Protein AF-A0A8T3MHB2-F1 (afdb_monomer_lite)

Sequence (61 aa):
VDQIRAHIGADSLGYLSLEGMISATGATSGELCSACFTGDYPVPVQLELGKSSLEREVGAR

Secondary structure (DSSP, 8-state):
-HHHHHHTT-S---PPPHHHHHHHTTPPBTTB--HHHH---SS---TTS-TTTT---TT--

Foldseek 3Di:
DVVVCVVVVHPDDDDQDPVNVCVVVVHDPPVDAPCVPVVDGPDDDDPPDDPCNPPDPPPPD

pLDDT: mean 90.82, std 8.61, range [58.75, 98.56]

Structure (mmCIF, N/CA/C/O backbone):
data_AF-A0A8T3MHB2-F1
#
_entry.id   AF-A0A8T3MHB2-F1
#
loop_
_atom_site.group_PDB
_atom_site.id
_atom_site.type_symbol
_atom_site.label_atom_id
_atom_site.label_alt_id
_atom_site.label_comp_id
_atom_site.label_asym_id
_atom_site.label_entity_id
_atom_site.label_seq_id
_atom_site.pdbx_PDB_ins_code
_atom_site.Cartn_x
_atom_site.Cartn_y
_atom_site.Cartn_z
_atom_site.occupancy
_atom_site.B_iso_or_equiv
_atom_site.auth_seq_id
_atom_site.auth_comp_id
_atom_site.auth_asym_id
_atom_site.auth_atom_id
_atom_site.pdbx_PDB_model_num
ATOM 1 N N . VAL A 1 1 ? -12.616 -1.214 0.784 1.00 89.62 1 VAL A N 1
ATOM 2 C CA . VAL A 1 1 ? -12.416 -1.714 2.168 1.00 89.62 1 VAL A CA 1
ATOM 3 C C . VAL A 1 1 ? -13.661 -2.433 2.675 1.00 89.62 1 VAL A C 1
ATOM 5 O O . VAL A 1 1 ? -13.552 -3.582 3.082 1.00 89.62 1 VAL A O 1
ATOM 8 N N . ASP A 1 2 ? -14.845 -1.817 2.583 1.00 97.56 2 ASP A N 1
ATOM 9 C CA . ASP A 1 2 ? -16.078 -2.354 3.187 1.00 97.56 2 ASP A CA 1
ATOM 10 C C . ASP A 1 2 ? -16.490 -3.749 2.722 1.00 97.56 2 ASP A C 1
ATOM 12 O O . ASP A 1 2 ? -16.922 -4.553 3.540 1.00 97.56 2 ASP A O 1
ATOM 16 N N . GLN A 1 3 ? -16.312 -4.068 1.436 1.00 98.38 3 GLN A N 1
ATOM 17 C CA . GLN A 1 3 ? -16.619 -5.404 0.915 1.00 98.38 3 GLN A CA 1
ATOM 18 C C . GLN A 1 3 ? -15.795 -6.493 1.610 1.00 98.38 3 GLN A C 1
ATOM 20 O O . GLN A 1 3 ? -16.340 -7.510 2.022 1.00 98.38 3 GLN A O 1
ATOM 25 N N . ILE A 1 4 ? -14.490 -6.261 1.785 1.00 98.38 4 ILE A N 1
ATOM 26 C CA . ILE A 1 4 ? -13.592 -7.216 2.441 1.00 98.38 4 ILE A CA 1
ATOM 27 C C . ILE A 1 4 ? -13.906 -7.286 3.934 1.00 98.38 4 ILE A C 1
ATOM 29 O O . ILE A 1 4 ? -14.031 -8.385 4.462 1.00 98.38 4 ILE A O 1
ATOM 33 N N . ARG A 1 5 ? -14.120 -6.138 4.594 1.00 98.50 5 ARG A N 1
ATOM 34 C CA . ARG A 1 5 ? -14.537 -6.074 6.006 1.00 98.50 5 ARG A CA 1
ATOM 35 C C . ARG A 1 5 ? -15.791 -6.915 6.261 1.00 98.50 5 ARG A C 1
ATOM 37 O O . ARG A 1 5 ? -15.816 -7.707 7.198 1.00 98.50 5 ARG A O 1
ATOM 44 N N . ALA A 1 6 ? -16.810 -6.749 5.418 1.00 98.56 6 ALA A N 1
ATOM 45 C CA . ALA A 1 6 ? -18.053 -7.504 5.511 1.00 98.56 6 ALA A CA 1
ATOM 46 C C . ALA A 1 6 ? -17.838 -8.997 5.224 1.00 98.56 6 ALA A C 1
ATOM 48 O O . ALA A 1 6 ? -18.362 -9.832 5.952 1.00 98.56 6 ALA A O 1
ATOM 49 N N . HIS A 1 7 ? -17.037 -9.334 4.207 1.00 98.44 7 HIS A N 1
ATOM 50 C CA . HIS A 1 7 ? -16.745 -10.720 3.838 1.00 98.44 7 HIS A CA 1
ATOM 51 C C . HIS A 1 7 ? -16.066 -11.509 4.966 1.00 98.44 7 HIS A C 1
ATOM 53 O O . HIS A 1 7 ? -16.418 -12.661 5.200 1.00 98.44 7 HIS A O 1
ATOM 59 N N . ILE A 1 8 ? -15.125 -10.886 5.681 1.00 98.31 8 ILE A N 1
ATOM 60 C CA . ILE A 1 8 ? -14.418 -11.524 6.802 1.00 98.31 8 ILE A CA 1
ATOM 61 C C . ILE A 1 8 ? -15.162 -11.398 8.143 1.00 98.31 8 ILE A C 1
ATOM 63 O O . ILE A 1 8 ? -14.701 -11.946 9.138 1.00 98.31 8 ILE A O 1
ATOM 67 N N . GLY A 1 9 ? -16.285 -10.670 8.191 1.00 98.06 9 GLY A N 1
ATOM 68 C CA . GLY A 1 9 ? -17.092 -10.491 9.403 1.00 98.06 9 GLY A CA 1
ATOM 69 C C . GLY A 1 9 ? -16.467 -9.590 10.475 1.00 98.06 9 GLY A C 1
ATOM 70 O O . GLY A 1 9 ? -16.739 -9.785 11.654 1.00 98.06 9 GLY A O 1
ATOM 71 N N . ALA A 1 10 ? -15.625 -8.623 10.097 1.00 98.38 10 ALA A N 1
ATOM 72 C CA . ALA A 1 10 ? -14.962 -7.733 11.052 1.00 98.38 10 ALA A CA 1
ATOM 73 C C . ALA A 1 10 ? -15.790 -6.473 11.381 1.00 98.38 10 ALA A C 1
ATOM 75 O O . ALA A 1 10 ? -16.418 -5.870 10.500 1.00 98.38 10 ALA A O 1
ATOM 76 N N . ASP A 1 11 ? -15.711 -6.006 12.632 1.00 98.25 11 ASP A N 1
ATOM 77 C CA . ASP A 1 11 ? -16.320 -4.738 13.067 1.00 98.25 11 ASP A CA 1
ATOM 78 C C . ASP A 1 11 ? -15.670 -3.526 12.385 1.00 98.25 11 ASP A C 1
ATOM 80 O O . ASP A 1 11 ? -16.341 -2.570 12.000 1.00 98.25 11 ASP A O 1
ATOM 84 N N . SER A 1 12 ? -14.352 -3.586 12.174 1.00 97.88 12 SER A N 1
ATOM 85 C CA . SER A 1 12 ? -13.573 -2.546 11.503 1.00 97.88 12 SER A CA 1
ATOM 86 C C . SER A 1 12 ? -12.457 -3.148 10.650 1.00 97.88 12 SER A C 1
ATOM 88 O O . SER A 1 12 ? -12.022 -4.278 10.869 1.00 97.88 12 SER A O 1
ATOM 90 N N . LEU A 1 13 ? -12.015 -2.400 9.638 1.00 98.19 13 LEU A N 1
ATOM 91 C CA . LEU A 1 13 ? -10.886 -2.758 8.785 1.00 98.19 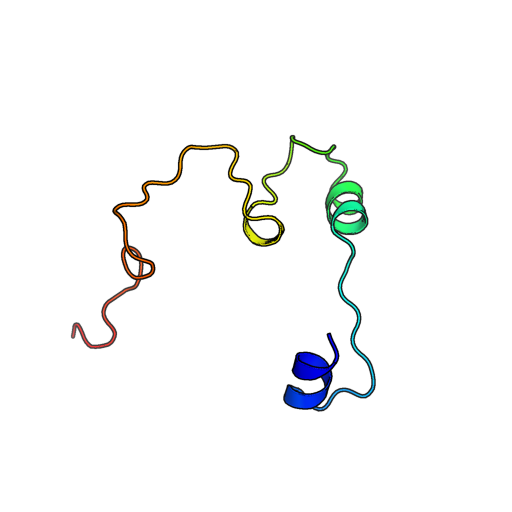13 LEU A CA 1
ATOM 92 C C . LEU A 1 13 ? -10.197 -1.479 8.312 1.00 98.19 13 LEU A C 1
ATOM 94 O O . LEU A 1 13 ? -10.854 -0.583 7.784 1.00 98.19 13 LEU A O 1
ATOM 98 N N . GLY A 1 14 ? -8.878 -1.422 8.460 1.00 96.88 14 GLY A N 1
ATOM 99 C CA . GLY A 1 14 ? -8.032 -0.379 7.893 1.00 96.88 14 GLY A CA 1
ATOM 100 C C . GLY A 1 14 ? -6.860 -1.011 7.154 1.00 96.88 14 GLY A C 1
ATOM 101 O O . GLY A 1 14 ? -6.293 -1.995 7.625 1.00 96.88 14 GLY A O 1
ATOM 102 N N . TYR A 1 15 ? -6.501 -0.454 5.999 1.00 96.94 15 TYR A N 1
ATOM 103 C CA . TYR A 1 15 ? -5.245 -0.792 5.334 1.00 96.94 15 TYR A CA 1
ATOM 104 C C . TYR A 1 15 ? -4.142 0.148 5.806 1.00 96.94 15 TYR A C 1
ATOM 106 O O . TYR A 1 15 ? -4.385 1.333 6.034 1.00 96.94 15 TYR A O 1
ATOM 114 N N . LEU A 1 16 ? -2.924 -0.378 5.913 1.00 96.00 16 LEU A N 1
ATOM 115 C CA . LEU A 1 16 ? -1.735 0.454 6.041 1.00 96.00 16 LEU A CA 1
ATOM 116 C C . LEU A 1 16 ? -1.578 1.295 4.765 1.00 96.00 16 LEU A C 1
ATOM 118 O O . LEU A 1 16 ? -1.758 0.778 3.660 1.00 96.00 16 LEU A O 1
ATOM 122 N N . SER A 1 17 ? -1.263 2.585 4.901 1.00 95.94 17 SER A N 1
ATOM 123 C CA . SER A 1 17 ? -0.991 3.430 3.736 1.00 95.94 17 SER A CA 1
ATOM 124 C C . SER A 1 17 ? 0.306 2.992 3.055 1.00 95.94 17 SER A C 1
ATOM 126 O O . SER A 1 17 ? 1.239 2.532 3.713 1.00 95.94 17 SER A O 1
ATOM 128 N N . LEU A 1 18 ? 0.389 3.166 1.734 1.00 94.75 18 LEU A N 1
ATOM 129 C CA . LEU A 1 18 ? 1.596 2.821 0.980 1.00 94.75 18 LEU A CA 1
ATOM 130 C C . LEU A 1 18 ? 2.822 3.595 1.492 1.00 94.75 18 LEU A C 1
ATOM 132 O O . LEU A 1 18 ? 3.879 3.014 1.712 1.00 94.75 18 LEU A O 1
ATOM 136 N N . GLU A 1 19 ? 2.659 4.893 1.747 1.00 94.31 19 GLU A N 1
ATOM 137 C CA . GLU A 1 19 ? 3.699 5.749 2.327 1.00 94.31 19 GLU A CA 1
ATOM 138 C C . GLU A 1 19 ? 4.101 5.297 3.741 1.00 94.31 19 GLU A C 1
ATOM 140 O O . GLU A 1 19 ? 5.288 5.215 4.062 1.00 94.31 19 GLU A O 1
ATOM 145 N N . GLY A 1 20 ? 3.123 4.942 4.581 1.00 95.31 20 GLY A N 1
ATOM 146 C CA . GLY A 1 20 ? 3.373 4.428 5.929 1.00 95.31 20 GLY A CA 1
ATOM 147 C C . GLY A 1 20 ? 4.140 3.107 5.906 1.00 95.31 20 GLY A C 1
ATOM 148 O O . GLY A 1 20 ? 5.058 2.904 6.693 1.00 95.31 20 GLY A O 1
ATOM 149 N N . MET A 1 21 ? 3.817 2.228 4.957 1.00 95.06 21 MET A N 1
ATOM 150 C CA . MET A 1 21 ? 4.541 0.979 4.744 1.00 95.06 21 MET A CA 1
ATOM 151 C C . MET A 1 21 ? 5.987 1.232 4.299 1.00 95.06 21 MET A C 1
ATOM 153 O O . MET A 1 21 ? 6.891 0.628 4.867 1.00 95.06 21 MET A O 1
ATOM 157 N N . ILE A 1 22 ? 6.222 2.116 3.322 1.00 94.88 22 ILE A N 1
ATOM 158 C CA . ILE A 1 22 ? 7.581 2.430 2.843 1.00 94.88 22 ILE A CA 1
ATOM 159 C C . ILE A 1 22 ? 8.411 3.038 3.980 1.00 94.88 22 ILE A C 1
ATOM 161 O O . ILE A 1 22 ? 9.483 2.525 4.298 1.00 94.88 22 ILE A O 1
ATOM 165 N N . SER A 1 23 ? 7.886 4.062 4.655 1.00 94.44 23 SER A N 1
ATOM 166 C CA . SER A 1 23 ? 8.596 4.747 5.745 1.00 94.44 23 SER A CA 1
ATOM 167 C C . SER A 1 23 ? 8.942 3.821 6.916 1.00 94.44 23 SER A C 1
ATOM 169 O O . SER A 1 23 ? 10.031 3.936 7.477 1.00 94.44 23 SER A O 1
ATOM 171 N N . ALA A 1 24 ? 8.084 2.848 7.241 1.00 95.81 24 ALA A N 1
ATOM 172 C CA . ALA A 1 24 ? 8.348 1.864 8.294 1.00 95.81 24 ALA A CA 1
ATOM 173 C C . ALA A 1 24 ? 9.566 0.962 8.012 1.00 95.81 24 ALA A C 1
ATOM 175 O O . ALA A 1 24 ? 10.142 0.408 8.946 1.00 95.81 24 ALA A O 1
ATOM 176 N N . THR A 1 25 ? 9.976 0.818 6.747 1.00 95.12 25 THR A N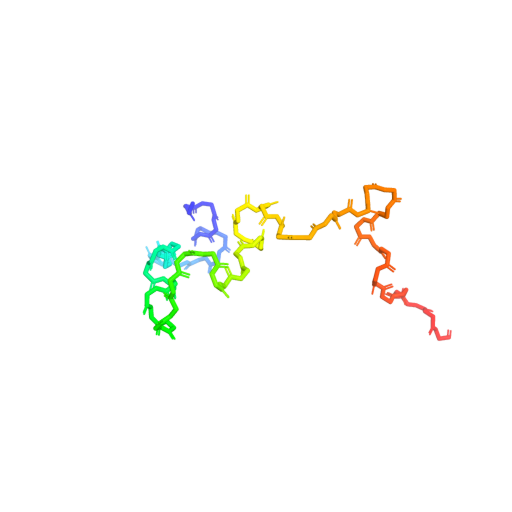 1
ATOM 177 C CA . THR A 1 25 ? 11.181 0.052 6.376 1.00 95.12 25 THR A CA 1
ATOM 178 C C . THR A 1 25 ? 12.476 0.857 6.496 1.00 95.12 25 THR A C 1
ATOM 180 O O . TH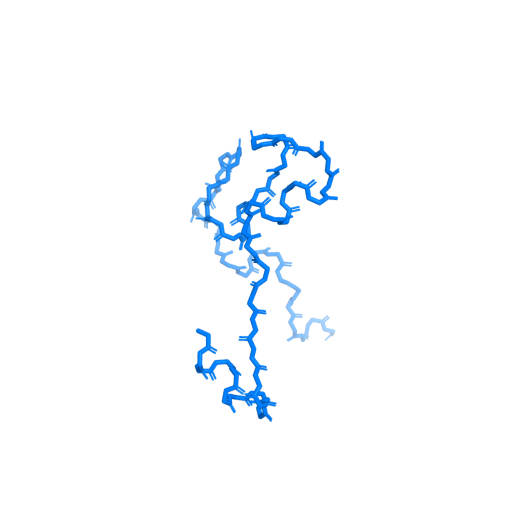R A 1 25 ? 13.558 0.278 6.440 1.00 95.12 25 THR A O 1
ATOM 183 N N . GLY A 1 26 ? 12.385 2.184 6.645 1.00 95.00 26 GLY A N 1
ATOM 184 C CA . GLY A 1 26 ? 13.526 3.100 6.566 1.00 95.00 26 GLY A CA 1
ATOM 185 C C . GLY A 1 26 ? 14.018 3.384 5.140 1.00 95.00 26 GLY A C 1
ATOM 186 O O . GLY A 1 26 ? 14.948 4.171 4.979 1.00 95.00 26 GLY A O 1
ATOM 187 N N . ALA A 1 27 ? 13.406 2.778 4.118 1.00 93.00 27 ALA A N 1
ATOM 188 C CA . ALA A 1 27 ? 13.684 3.065 2.715 1.00 93.00 27 ALA A CA 1
ATOM 189 C C . ALA A 1 27 ? 12.921 4.305 2.223 1.00 93.00 27 ALA A C 1
ATOM 191 O O . ALA A 1 27 ? 11.901 4.707 2.793 1.00 93.00 27 ALA A O 1
ATOM 192 N N . THR A 1 28 ? 13.388 4.882 1.119 1.00 86.88 28 THR A N 1
ATOM 193 C CA . THR A 1 28 ? 12.685 5.940 0.388 1.00 86.88 28 THR A CA 1
ATOM 194 C C . THR A 1 28 ? 11.905 5.382 -0.805 1.00 86.88 28 THR A C 1
ATOM 196 O O . THR A 1 28 ? 12.096 4.245 -1.251 1.00 86.88 28 THR A O 1
ATOM 199 N N . SER A 1 29 ? 10.974 6.180 -1.333 1.00 77.56 29 SER A N 1
ATOM 200 C CA . SER A 1 29 ? 10.210 5.820 -2.530 1.00 77.56 29 SER A CA 1
ATOM 201 C C . SER A 1 29 ? 11.144 5.546 -3.714 1.00 77.56 29 SER A C 1
ATOM 203 O O . SER A 1 29 ? 11.923 6.411 -4.101 1.00 77.56 29 SER A O 1
ATOM 205 N N . GLY A 1 30 ? 11.036 4.355 -4.310 1.00 82.88 30 GLY A N 1
ATOM 206 C CA . GLY A 1 30 ? 11.871 3.913 -5.437 1.00 82.88 30 GLY A CA 1
ATOM 207 C C . GLY A 1 30 ? 12.997 2.947 -5.056 1.00 82.88 30 GLY A C 1
ATOM 208 O O . GLY A 1 30 ? 13.472 2.215 -5.919 1.00 82.88 30 GLY A O 1
ATOM 209 N N . GLU A 1 31 ? 13.372 2.867 -3.777 1.00 91.06 31 GLU A N 1
ATOM 210 C CA . GLU A 1 31 ? 14.339 1.871 -3.280 1.00 91.06 31 GLU A CA 1
ATOM 211 C C . GLU A 1 31 ? 13.672 0.531 -2.936 1.00 91.06 31 GLU A C 1
ATOM 213 O O . GLU A 1 31 ? 14.328 -0.507 -2.860 1.00 91.06 31 GLU A O 1
ATOM 218 N N . LEU A 1 32 ? 12.350 0.550 -2.754 1.00 92.88 32 LEU A N 1
ATOM 219 C CA . LEU A 1 32 ? 11.529 -0.616 -2.469 1.00 92.88 32 LEU A CA 1
ATOM 220 C C . LEU A 1 32 ? 10.534 -0.847 -3.608 1.00 92.88 32 LEU A C 1
ATOM 222 O O . LEU A 1 32 ? 9.756 0.039 -3.962 1.00 92.88 32 LEU A O 1
ATOM 226 N N . CYS A 1 33 ? 10.537 -2.059 -4.167 1.00 93.75 33 CYS A N 1
ATOM 227 C CA . CYS A 1 33 ? 9.537 -2.46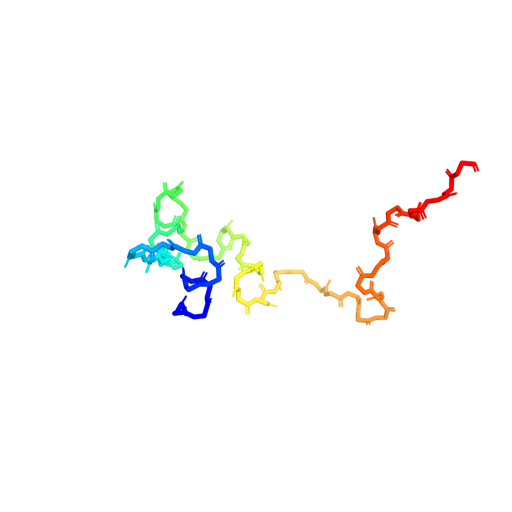1 -5.151 1.00 93.75 33 CYS A CA 1
ATOM 228 C C . CYS A 1 33 ? 8.146 -2.496 -4.497 1.00 93.75 33 CYS A C 1
ATOM 230 O O . CYS A 1 33 ? 7.920 -3.252 -3.552 1.00 93.75 33 CYS A O 1
ATOM 232 N N . SER A 1 34 ? 7.210 -1.703 -5.021 1.00 94.56 3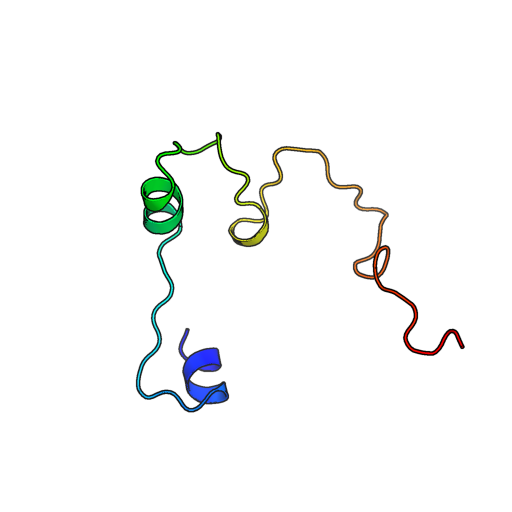4 SER A N 1
ATOM 233 C CA . SER A 1 34 ? 5.830 -1.586 -4.527 1.00 94.56 34 SER A CA 1
ATOM 234 C C . SER A 1 34 ? 4.779 -2.110 -5.514 1.00 94.56 34 SER A C 1
ATOM 236 O O . SER A 1 34 ? 3.579 -1.920 -5.305 1.00 94.56 34 SER A O 1
ATOM 238 N N . ALA A 1 35 ? 5.208 -2.826 -6.557 1.00 94.31 35 ALA A N 1
ATOM 239 C CA . ALA A 1 35 ? 4.357 -3.258 -7.664 1.00 94.31 35 ALA A CA 1
ATOM 240 C C . ALA A 1 35 ? 3.171 -4.143 -7.242 1.00 94.31 35 ALA A C 1
ATOM 242 O O . ALA A 1 35 ? 2.116 -4.087 -7.864 1.00 94.31 35 ALA A O 1
ATOM 243 N N . CYS A 1 36 ? 3.286 -4.906 -6.149 1.00 93.38 36 CYS A N 1
ATOM 244 C CA . CYS A 1 36 ? 2.165 -5.684 -5.603 1.00 93.38 36 CYS A CA 1
ATOM 245 C C . CYS A 1 36 ? 0.975 -4.811 -5.158 1.00 93.38 36 CYS A C 1
ATOM 247 O O . CYS A 1 36 ? -0.133 -5.324 -5.016 1.00 93.38 36 CYS A O 1
ATOM 249 N N . PHE A 1 37 ? 1.203 -3.516 -4.925 1.00 94.69 37 PHE A N 1
ATOM 250 C CA . PHE A 1 37 ? 0.186 -2.554 -4.506 1.00 94.69 37 PHE A CA 1
ATOM 251 C C . PHE A 1 37 ? -0.155 -1.537 -5.601 1.00 94.69 37 PHE A C 1
ATOM 253 O O . PHE A 1 37 ? -1.313 -1.140 -5.703 1.00 94.69 37 PHE A O 1
ATOM 260 N N . THR A 1 38 ? 0.827 -1.108 -6.405 1.00 94.00 38 THR A N 1
ATOM 261 C CA . THR A 1 38 ? 0.643 -0.066 -7.436 1.00 94.00 38 THR A CA 1
ATOM 262 C C . THR A 1 38 ? 0.477 -0.616 -8.851 1.00 94.00 38 THR A C 1
ATOM 264 O O . THR A 1 38 ? -0.129 0.039 -9.691 1.00 94.00 38 THR A O 1
ATOM 267 N N . GLY A 1 39 ? 1.005 -1.810 -9.128 1.00 92.38 39 GLY A N 1
ATOM 268 C CA . GLY A 1 39 ? 1.171 -2.336 -10.485 1.00 92.38 39 GLY A CA 1
ATOM 269 C C . GLY A 1 39 ? 2.380 -1.767 -11.241 1.00 92.38 39 GLY A C 1
ATOM 270 O O . GLY A 1 39 ? 2.659 -2.224 -12.346 1.00 92.38 39 GLY A O 1
ATOM 271 N N . ASP A 1 40 ? 3.127 -0.827 -10.653 1.00 92.06 40 ASP A N 1
ATOM 272 C CA . ASP A 1 40 ? 4.298 -0.205 -11.279 1.00 92.06 40 ASP A CA 1
ATOM 273 C C . ASP A 1 40 ? 5.558 -1.032 -10.999 1.00 92.06 40 ASP A C 1
ATOM 275 O O . ASP A 1 40 ? 6.185 -0.928 -9.941 1.00 92.06 40 ASP A O 1
ATOM 279 N N . TYR A 1 41 ? 5.926 -1.890 -11.948 1.00 92.25 41 TYR A N 1
ATOM 280 C CA . TYR A 1 41 ? 7.107 -2.740 -11.824 1.00 92.25 41 TYR A CA 1
ATOM 281 C C . TYR A 1 41 ? 8.386 -1.976 -12.205 1.00 92.25 41 TYR A C 1
ATOM 283 O O . TYR A 1 41 ? 8.441 -1.378 -13.279 1.00 92.25 41 TYR A O 1
ATOM 291 N N . PRO A 1 42 ? 9.460 -2.049 -11.390 1.00 92.12 42 PRO A N 1
ATOM 292 C CA . PRO A 1 42 ? 10.752 -1.443 -11.726 1.00 92.12 42 PRO A CA 1
ATOM 293 C C . PRO A 1 42 ? 11.501 -2.206 -12.833 1.00 92.12 42 PRO A C 1
ATOM 295 O O . PRO A 1 42 ? 12.562 -1.776 -13.280 1.00 92.12 42 PRO A O 1
ATOM 298 N N . VAL A 1 43 ? 10.967 -3.354 -13.259 1.00 91.31 43 VAL A N 1
ATOM 299 C CA . VAL A 1 43 ? 11.496 -4.197 -14.331 1.00 91.31 43 VAL A CA 1
ATOM 300 C C . VAL A 1 43 ? 10.397 -4.481 -15.359 1.00 91.31 43 VAL A C 1
ATOM 302 O O . VAL A 1 43 ? 9.221 -4.503 -14.991 1.00 91.31 43 VAL A O 1
ATOM 305 N N . PRO A 1 44 ? 10.744 -4.731 -16.634 1.00 90.38 44 PRO A N 1
ATOM 306 C CA . PRO A 1 44 ? 9.760 -5.080 -17.654 1.00 90.38 44 PRO A CA 1
ATOM 307 C C . PRO A 1 44 ? 8.981 -6.349 -17.293 1.00 90.38 44 PRO A C 1
ATOM 309 O O . PRO A 1 44 ? 9.569 -7.365 -16.919 1.00 90.38 44 PRO A O 1
ATOM 312 N N . VAL A 1 45 ? 7.659 -6.300 -17.454 1.00 87.62 45 VAL A N 1
ATOM 313 C CA . VAL A 1 45 ? 6.776 -7.463 -17.294 1.00 87.62 45 VAL A CA 1
ATOM 314 C C . VAL A 1 45 ? 6.569 -8.121 -18.657 1.00 87.62 45 VAL A C 1
ATOM 316 O O . VAL A 1 45 ? 6.243 -7.445 -19.631 1.00 87.62 45 VAL A O 1
ATOM 319 N N . GLN A 1 46 ? 6.749 -9.441 -18.729 1.00 88.31 46 GLN A N 1
ATOM 320 C CA . GLN A 1 46 ? 6.483 -10.236 -19.932 1.00 88.31 46 GLN A CA 1
ATOM 321 C C . GLN A 1 46 ? 4.974 -10.458 -20.071 1.00 88.31 46 GLN A C 1
ATOM 323 O O . GLN A 1 46 ? 4.408 -11.325 -19.406 1.00 88.31 46 GLN A O 1
ATOM 328 N N . LEU A 1 47 ? 4.314 -9.651 -20.901 1.00 84.75 47 LEU A N 1
ATOM 329 C CA . LEU A 1 47 ? 2.851 -9.645 -21.037 1.00 84.75 47 LEU A CA 1
ATOM 330 C C . LEU A 1 47 ? 2.304 -10.919 -21.698 1.00 84.75 47 LEU A C 1
ATOM 332 O O . LEU A 1 47 ? 1.121 -11.225 -21.561 1.00 84.75 47 LEU A O 1
ATOM 336 N N . GLU A 1 48 ? 3.155 -11.668 -22.396 1.00 88.56 48 GLU A N 1
ATOM 337 C CA . GLU A 1 48 ? 2.815 -12.951 -23.010 1.00 88.56 48 GLU A CA 1
ATOM 338 C C . GLU A 1 48 ? 2.699 -14.084 -21.980 1.00 88.56 48 GLU A C 1
ATOM 340 O O . GLU A 1 48 ? 2.079 -15.112 -22.264 1.00 88.56 48 GLU A O 1
ATOM 345 N N . LEU A 1 49 ? 3.269 -13.914 -20.780 1.00 87.38 49 LEU A N 1
ATOM 346 C CA . LEU A 1 49 ? 3.110 -14.873 -19.693 1.00 87.38 49 LEU A CA 1
ATOM 347 C C . LEU A 1 49 ? 1.746 -14.688 -19.027 1.00 87.38 49 LEU A C 1
ATOM 349 O O . LEU A 1 49 ? 1.422 -13.644 -18.463 1.00 87.38 49 LEU A O 1
ATOM 353 N N . GLY A 1 50 ? 0.942 -15.749 -19.050 1.00 87.31 50 GLY A N 1
ATOM 354 C CA . GLY A 1 50 ? -0.330 -15.778 -18.339 1.00 87.31 50 GLY A CA 1
ATOM 355 C C . GLY A 1 50 ? -0.139 -15.793 -16.820 1.00 87.31 50 GLY A C 1
ATOM 356 O O . GLY A 1 50 ? 0.887 -16.248 -16.310 1.00 87.31 50 GLY A O 1
ATOM 357 N N . LYS A 1 51 ? -1.177 -15.380 -16.083 1.00 84.62 51 LYS A N 1
ATOM 358 C CA . LYS A 1 51 ? -1.222 -15.392 -14.606 1.00 84.62 51 LYS A CA 1
ATOM 359 C C . LYS A 1 51 ? -0.738 -16.715 -13.992 1.00 84.62 51 LYS A C 1
ATOM 361 O O . LYS A 1 51 ? -0.094 -16.706 -12.953 1.00 84.62 51 LYS A O 1
ATOM 366 N N . SER A 1 52 ? -1.046 -17.839 -14.636 1.00 90.12 52 SER A N 1
ATOM 367 C CA . SER A 1 52 ? -0.752 -19.181 -14.127 1.00 90.12 52 SER A CA 1
ATOM 368 C C . SER A 1 52 ? 0.633 -19.720 -14.498 1.00 90.12 52 SER A C 1
ATOM 370 O O . SER A 1 52 ? 0.920 -20.868 -14.188 1.00 90.12 52 SER A O 1
ATOM 372 N N . SER A 1 53 ? 1.504 -18.929 -15.135 1.00 89.81 53 SER A N 1
ATOM 373 C CA . SER A 1 53 ? 2.805 -19.411 -15.644 1.00 89.81 53 SER A CA 1
ATOM 374 C C . SER A 1 53 ? 3.753 -19.938 -14.556 1.00 89.81 53 SER A C 1
ATOM 376 O O . SER A 1 53 ? 4.671 -20.691 -14.862 1.00 89.81 53 SER A O 1
ATOM 378 N N . LEU A 1 54 ? 3.543 -19.538 -13.296 1.00 88.88 54 LEU A N 1
ATOM 379 C CA . LEU A 1 54 ? 4.336 -19.967 -12.135 1.00 88.88 54 LEU A CA 1
ATOM 380 C C . LEU A 1 54 ? 3.576 -20.924 -11.205 1.00 88.88 54 LEU A C 1
ATOM 382 O O . LEU A 1 54 ? 4.135 -21.393 -10.213 1.00 88.88 54 LEU A O 1
ATOM 386 N N . GLU A 1 55 ? 2.304 -21.198 -11.495 1.00 89.75 55 GLU A N 1
ATOM 387 C CA . GLU A 1 55 ? 1.481 -22.065 -10.660 1.00 89.75 55 GLU A CA 1
ATOM 388 C C . GLU A 1 55 ? 1.871 -23.525 -10.890 1.00 89.75 55 GLU A C 1
ATOM 390 O O . GLU A 1 55 ? 2.077 -23.970 -12.020 1.00 89.75 55 GLU A O 1
ATOM 395 N N . ARG A 1 56 ? 1.951 -24.305 -9.811 1.00 87.50 56 ARG A N 1
ATOM 396 C CA . ARG A 1 56 ? 2.070 -25.761 -9.942 1.00 87.50 56 ARG A CA 1
ATOM 397 C C . AR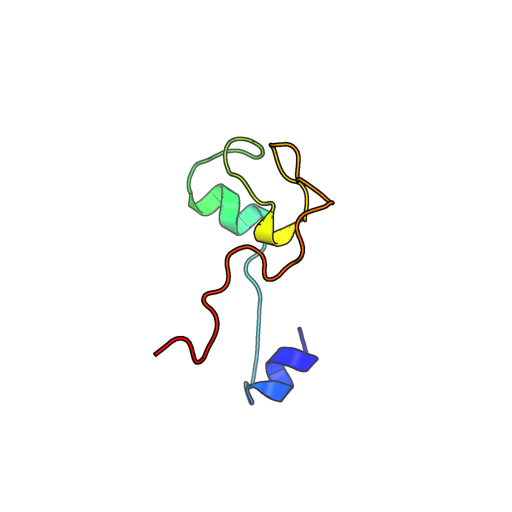G A 1 56 ? 0.712 -26.297 -10.370 1.00 87.50 56 ARG A C 1
ATOM 399 O O . ARG A 1 56 ? -0.296 -25.954 -9.756 1.00 87.50 56 ARG A O 1
ATOM 406 N N . GLU A 1 57 ? 0.682 -27.172 -11.371 1.00 82.06 57 GLU A N 1
ATOM 407 C CA . GLU A 1 57 ? -0.555 -27.860 -11.735 1.00 82.06 57 GLU A CA 1
ATOM 408 C C . GLU A 1 57 ? -1.087 -28.638 -10.524 1.00 82.06 57 GLU A C 1
ATOM 410 O O . GLU A 1 57 ? -0.452 -29.567 -10.009 1.00 82.06 57 GLU A O 1
ATOM 415 N N . VAL A 1 58 ? -2.259 -28.231 -10.038 1.00 70.94 58 VAL A N 1
ATOM 416 C CA . VAL A 1 58 ? -2.960 -28.922 -8.956 1.00 70.94 58 VAL A CA 1
ATOM 417 C C . VAL A 1 58 ? -3.474 -30.244 -9.525 1.00 70.94 58 VAL A C 1
ATOM 419 O O . VAL A 1 58 ? -4.516 -30.280 -10.168 1.00 70.94 58 VAL A O 1
ATOM 422 N N . GLY A 1 59 ? -2.716 -31.323 -9.320 1.00 63.75 59 GLY A N 1
ATOM 423 C CA . GLY A 1 59 ? -3.071 -32.665 -9.800 1.00 63.75 59 GLY A CA 1
ATOM 424 C C . GLY A 1 59 ? -1.955 -33.432 -10.506 1.00 63.75 59 GLY A C 1
ATOM 425 O O . GLY A 1 59 ? -2.165 -34.595 -10.825 1.00 63.75 59 GLY A O 1
ATOM 426 N N . ALA A 1 60 ? -0.773 -32.841 -10.704 1.00 61.34 60 ALA A N 1
ATOM 427 C CA . ALA A 1 60 ? 0.400 -33.561 -11.202 1.00 61.34 60 ALA A CA 1
ATOM 428 C C . ALA A 1 60 ? 0.991 -34.472 -10.103 1.00 61.34 60 ALA A C 1
ATOM 430 O O . ALA A 1 60 ? 2.001 -34.157 -9.465 1.00 61.34 60 ALA A O 1
ATOM 431 N N . ARG A 1 61 ? 0.301 -35.581 -9.836 1.00 58.75 61 ARG A N 1
ATOM 432 C CA . ARG A 1 61 ? 0.831 -36.790 -9.205 1.00 58.75 61 ARG A CA 1
ATOM 433 C C . ARG A 1 61 ? 0.515 -37.977 -10.094 1.00 58.75 61 ARG A C 1
ATOM 435 O O . ARG A 1 61 ? -0.649 -38.061 -10.537 1.00 58.75 61 ARG A O 1
#

Radius of gyration: 16.99 Å; chains: 1; bounding box: 32×43×36 Å